Protein AF-U1MXM7-F1 (afdb_monomer_lite)

pLDDT: mean 88.14, std 10.83, range [47.62, 97.81]

Sequence (104 aa):
GDLRSENVLVYEGELYFIDATNVAVDAREDARAYDVASALASLSPLVGAGRSVETALTEYSASDLLEARRFLDFVAIRPDHDFAAATLKGEIEKRAADANLQAD

Secondary structure (DSSP, 8-state):
----GGGEEEETTEEEE-SPPPPPGGGHHHHHHHHHHHHHHHHHHHH-HHHHHHHHTTTS-HHHHHHHHTTHHHHHTSTT----HHHHHHHHHHHHHHHHHTT-

Structure (mmCIF, N/CA/C/O backbone):
data_AF-U1MXM7-F1
#
_entry.id   AF-U1MXM7-F1
#
loop_
_atom_site.group_PDB
_atom_site.id
_atom_site.type_symbol
_atom_site.label_atom_id
_atom_site.label_alt_id
_atom_site.label_comp_id
_atom_site.label_asym_id
_atom_site.label_entity_id
_atom_site.label_seq_id
_atom_site.pdbx_PDB_ins_code
_atom_site.Cartn_x
_atom_site.Cartn_y
_atom_site.Cartn_z
_atom_site.occupancy
_atom_site.B_iso_or_equiv
_atom_site.auth_seq_id
_atom_site.auth_comp_id
_atom_site.auth_asym_id
_atom_site.auth_atom_id
_atom_site.pdbx_PDB_model_num
ATOM 1 N N . GLY A 1 1 ? 11.587 -1.066 -2.433 1.00 66.88 1 GLY A N 1
ATOM 2 C CA . GLY A 1 1 ? 11.162 0.259 -2.926 1.00 66.88 1 GLY A CA 1
ATOM 3 C C . GLY A 1 1 ? 10.477 0.242 -4.287 1.00 66.88 1 GLY A C 1
ATOM 4 O O . GLY A 1 1 ? 10.344 1.300 -4.896 1.00 66.88 1 GLY A O 1
ATOM 5 N N . ASP A 1 2 ? 10.064 -0.916 -4.808 1.00 75.50 2 ASP A N 1
ATOM 6 C CA . ASP A 1 2 ? 9.477 -0.984 -6.151 1.00 75.50 2 ASP A CA 1
ATOM 7 C C . ASP A 1 2 ? 8.414 -2.075 -6.296 1.00 75.50 2 ASP A C 1
ATOM 9 O O . ASP A 1 2 ? 8.304 -2.738 -7.323 1.00 75.50 2 ASP A O 1
ATOM 13 N N . LEU A 1 3 ? 7.645 -2.310 -5.233 1.00 77.62 3 LEU A N 1
ATOM 14 C CA . LEU A 1 3 ? 6.706 -3.422 -5.208 1.00 77.62 3 LEU A CA 1
ATOM 15 C C . LEU A 1 3 ? 5.541 -3.187 -6.184 1.00 77.62 3 LEU A C 1
ATOM 17 O O . LEU A 1 3 ? 4.733 -2.286 -5.974 1.00 77.62 3 LEU A O 1
ATOM 21 N N . ARG A 1 4 ? 5.472 -4.029 -7.222 1.00 78.94 4 ARG A N 1
ATOM 22 C CA . ARG A 1 4 ? 4.422 -4.106 -8.252 1.00 78.94 4 ARG A CA 1
ATOM 23 C C . ARG A 1 4 ? 4.254 -5.550 -8.718 1.00 78.94 4 ARG A C 1
ATOM 25 O O . ARG A 1 4 ? 5.146 -6.367 -8.506 1.00 78.94 4 ARG A O 1
ATOM 32 N N . SER A 1 5 ? 3.147 -5.852 -9.397 1.00 81.12 5 SER A N 1
ATOM 33 C CA . SER A 1 5 ? 2.856 -7.196 -9.923 1.00 81.12 5 SER A CA 1
ATOM 34 C C . SER A 1 5 ? 3.956 -7.752 -10.835 1.00 81.12 5 SER A C 1
ATOM 36 O O . SER A 1 5 ? 4.249 -8.938 -10.771 1.00 81.12 5 SER A O 1
ATOM 38 N N . GLU A 1 6 ? 4.606 -6.908 -11.636 1.00 84.38 6 GLU A N 1
ATOM 39 C CA . GLU A 1 6 ? 5.721 -7.304 -12.510 1.00 84.38 6 GLU A CA 1
ATOM 40 C C . GLU A 1 6 ? 7.000 -7.694 -11.754 1.00 84.38 6 GLU A C 1
ATOM 42 O O . GLU A 1 6 ? 7.796 -8.480 -12.264 1.00 84.38 6 GLU A O 1
ATOM 47 N N . ASN A 1 7 ? 7.163 -7.202 -10.523 1.00 87.31 7 ASN A N 1
ATOM 48 C CA . ASN A 1 7 ? 8.318 -7.479 -9.669 1.00 87.31 7 ASN A CA 1
ATOM 49 C C . ASN A 1 7 ? 8.069 -8.623 -8.673 1.00 87.31 7 ASN A C 1
ATOM 51 O O . ASN A 1 7 ? 8.947 -8.940 -7.867 1.00 87.31 7 ASN A O 1
ATOM 55 N N . VAL A 1 8 ? 6.887 -9.250 -8.722 1.00 88.75 8 VAL A N 1
ATOM 56 C CA . VAL A 1 8 ? 6.498 -10.376 -7.866 1.00 88.75 8 VAL A CA 1
ATOM 57 C C . VAL A 1 8 ? 6.228 -11.597 -8.735 1.00 88.75 8 VAL A C 1
ATOM 59 O O . VAL A 1 8 ? 5.249 -11.663 -9.474 1.00 88.75 8 VAL A O 1
ATOM 62 N N . LEU A 1 9 ? 7.096 -12.594 -8.622 1.00 91.94 9 LEU A N 1
ATOM 63 C CA . LEU A 1 9 ? 6.962 -13.876 -9.298 1.00 91.94 9 LEU A CA 1
ATOM 64 C C . LEU A 1 9 ? 6.377 -14.906 -8.331 1.00 91.94 9 LEU A C 1
ATOM 66 O O . LEU A 1 9 ? 6.709 -14.917 -7.147 1.00 91.94 9 LEU A O 1
ATOM 70 N N . VAL A 1 10 ? 5.538 -15.800 -8.852 1.00 93.94 10 VAL A N 1
ATOM 71 C CA . VAL A 1 10 ? 4.984 -16.929 -8.097 1.00 93.94 10 VAL A CA 1
ATOM 72 C C . VAL A 1 10 ? 5.512 -18.221 -8.705 1.00 93.94 10 VAL A C 1
ATOM 74 O O . VAL A 1 10 ? 5.298 -18.475 -9.892 1.00 93.94 10 VAL A O 1
ATOM 77 N N . TYR A 1 11 ? 6.183 -19.047 -7.906 1.00 95.19 11 TYR A N 1
ATOM 78 C CA . TYR A 1 11 ? 6.656 -20.366 -8.324 1.00 95.19 11 TYR A CA 1
ATOM 79 C C . TYR A 1 11 ? 6.358 -21.384 -7.225 1.00 95.19 11 TYR A C 1
ATOM 81 O O . TYR A 1 11 ? 6.737 -21.186 -6.078 1.00 95.19 11 TYR A O 1
ATOM 89 N N . GLU A 1 12 ? 5.616 -22.440 -7.569 1.00 95.00 12 GLU A N 1
ATOM 90 C CA . GLU A 1 12 ? 5.192 -23.497 -6.630 1.00 95.00 12 GLU A CA 1
ATOM 91 C C . GLU A 1 12 ? 4.475 -22.987 -5.358 1.00 95.00 12 GLU A C 1
ATOM 93 O O . GLU A 1 12 ? 4.496 -23.633 -4.318 1.00 95.00 12 GLU A O 1
ATOM 98 N N . GLY A 1 13 ? 3.781 -21.846 -5.455 1.00 92.75 13 GLY A N 1
ATOM 99 C CA . GLY A 1 13 ? 3.062 -21.228 -4.332 1.00 92.75 13 GLY A CA 1
ATOM 100 C C . GLY A 1 13 ? 3.909 -20.272 -3.487 1.00 92.75 13 GLY A C 1
ATOM 101 O O . GLY A 1 13 ? 3.358 -19.590 -2.628 1.00 92.75 13 GLY A O 1
ATOM 102 N N . GLU A 1 14 ? 5.204 -20.164 -3.776 1.00 93.81 14 GLU A N 1
ATOM 103 C CA . GLU A 1 14 ? 6.135 -19.262 -3.101 1.00 93.81 14 GLU A CA 1
ATOM 104 C C . GLU A 1 14 ? 6.303 -17.947 -3.874 1.00 93.81 14 GLU A C 1
ATOM 106 O O . GLU A 1 14 ? 6.243 -17.915 -5.110 1.00 93.81 14 GLU A O 1
ATOM 111 N N . LEU A 1 15 ? 6.524 -16.856 -3.133 1.00 90.69 15 LEU A N 1
ATOM 112 C CA . LEU A 1 15 ? 6.754 -15.523 -3.691 1.00 90.69 15 LEU A CA 1
ATOM 113 C C . LEU A 1 15 ? 8.249 -15.249 -3.859 1.00 90.69 15 LEU A C 1
ATOM 115 O O . LEU A 1 15 ? 9.033 -15.384 -2.921 1.00 90.69 15 LEU A O 1
ATOM 119 N N . TYR A 1 16 ? 8.621 -14.773 -5.041 1.00 90.19 16 TYR A N 1
ATOM 120 C CA . TYR A 1 16 ? 9.969 -14.324 -5.363 1.00 90.19 16 TYR A CA 1
ATOM 121 C C . TYR A 1 16 ? 9.920 -12.871 -5.820 1.00 90.19 16 TYR A C 1
ATOM 123 O O . TYR A 1 16 ? 9.088 -12.498 -6.644 1.00 90.19 16 TYR A O 1
ATOM 131 N N . PHE A 1 17 ? 10.833 -12.055 -5.302 1.00 88.50 17 PHE A N 1
ATOM 132 C CA . PHE A 1 17 ? 10.916 -10.637 -5.635 1.00 88.50 17 PHE A CA 1
ATOM 133 C C . PHE A 1 17 ? 12.108 -10.386 -6.549 1.00 88.50 17 PHE A C 1
ATOM 135 O O . PHE A 1 17 ? 13.222 -10.835 -6.265 1.00 88.50 17 PHE A O 1
ATOM 142 N N . ILE A 1 18 ? 11.869 -9.659 -7.634 1.00 89.06 18 ILE A N 1
ATOM 143 C CA . ILE A 1 18 ? 12.911 -9.166 -8.539 1.00 89.06 18 ILE A CA 1
ATOM 144 C C . ILE A 1 18 ? 12.999 -7.639 -8.447 1.00 89.06 18 ILE A C 1
ATOM 146 O O . ILE A 1 18 ? 12.161 -7.005 -7.812 1.00 89.06 18 ILE A O 1
ATOM 150 N N . ASP A 1 19 ? 14.052 -7.065 -9.031 1.00 83.88 19 ASP A N 1
ATOM 151 C CA . ASP A 1 19 ? 14.321 -5.617 -8.994 1.00 83.88 19 ASP A CA 1
ATOM 152 C C . ASP A 1 19 ? 14.420 -5.036 -7.564 1.00 83.88 19 ASP A C 1
ATOM 154 O O . ASP A 1 19 ? 13.966 -3.938 -7.236 1.00 83.88 19 ASP A O 1
ATOM 158 N N . ALA A 1 20 ? 15.026 -5.816 -6.663 1.00 76.94 20 ALA A N 1
ATOM 159 C CA . ALA A 1 20 ? 15.258 -5.405 -5.286 1.00 76.94 20 ALA A CA 1
ATOM 160 C C . ALA A 1 20 ? 16.492 -4.494 -5.190 1.00 76.94 20 ALA A C 1
ATOM 162 O O . ALA A 1 20 ? 17.623 -4.911 -5.452 1.00 76.94 20 ALA A O 1
ATOM 163 N N . THR A 1 21 ? 16.288 -3.252 -4.755 1.00 71.31 21 TH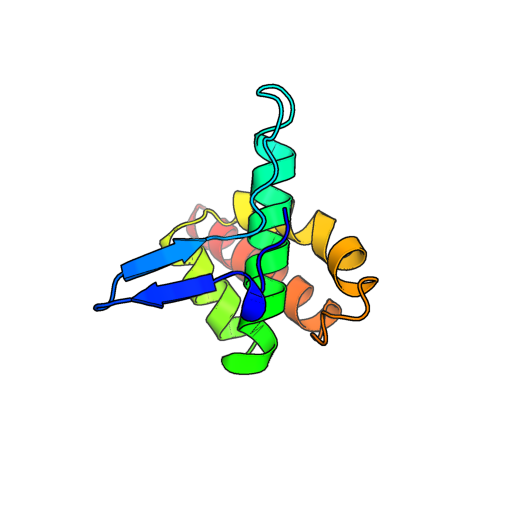R A N 1
ATOM 164 C CA . THR A 1 21 ? 17.372 -2.324 -4.418 1.00 71.31 21 THR A CA 1
ATOM 165 C C . THR A 1 21 ? 17.762 -2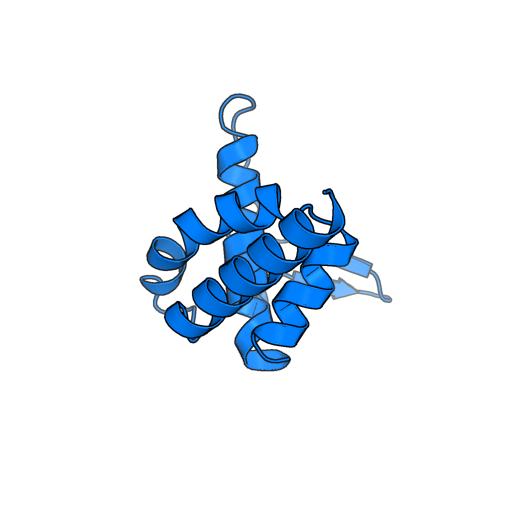.453 -2.944 1.00 71.31 21 THR A C 1
ATOM 167 O O . THR A 1 21 ? 16.911 -2.491 -2.056 1.00 71.31 21 THR A O 1
ATOM 170 N N . ASN A 1 22 ? 19.069 -2.526 -2.666 1.00 65.69 22 ASN A N 1
ATOM 171 C CA . ASN A 1 22 ? 19.578 -2.535 -1.294 1.00 65.69 22 ASN A CA 1
ATOM 172 C C . ASN A 1 22 ? 19.356 -1.169 -0.639 1.00 65.69 22 ASN A C 1
ATOM 174 O O . ASN A 1 22 ? 19.748 -0.139 -1.187 1.00 65.69 22 ASN A O 1
ATOM 178 N N . VAL A 1 23 ? 18.792 -1.177 0.565 1.00 65.62 23 VAL A N 1
ATOM 179 C CA . VAL A 1 23 ? 18.583 0.028 1.371 1.00 65.62 23 VAL A CA 1
ATOM 180 C C . VAL A 1 23 ? 19.652 0.094 2.463 1.00 65.62 23 VAL A C 1
ATOM 182 O O . VAL A 1 23 ? 19.927 -0.905 3.132 1.00 65.62 23 VAL A O 1
ATOM 185 N N . ALA A 1 24 ? 20.262 1.268 2.656 1.00 63.53 24 ALA A N 1
ATOM 186 C CA . ALA A 1 24 ? 21.170 1.514 3.776 1.00 63.53 24 ALA A CA 1
ATOM 187 C C . ALA A 1 24 ? 20.444 1.343 5.126 1.00 63.53 24 ALA A C 1
ATOM 189 O O . ALA A 1 24 ? 19.262 1.663 5.249 1.00 63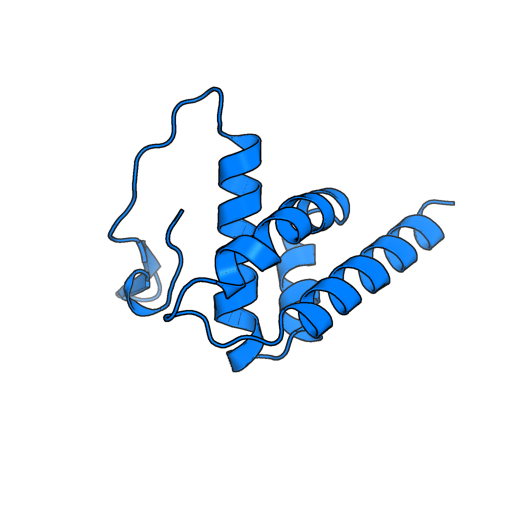.53 24 ALA A O 1
ATOM 190 N N . VAL A 1 25 ? 21.153 0.848 6.147 1.00 60.78 25 VAL A N 1
ATOM 191 C CA . VAL A 1 25 ? 20.566 0.491 7.456 1.00 60.78 25 VAL A CA 1
ATOM 192 C C . VAL A 1 25 ? 19.865 1.681 8.125 1.00 60.78 25 VAL A C 1
ATOM 194 O O . VAL A 1 25 ? 18.799 1.498 8.708 1.00 60.78 25 VAL A O 1
ATOM 197 N N . ASP A 1 26 ? 20.402 2.889 7.958 1.00 64.12 26 ASP A N 1
ATOM 198 C CA . ASP A 1 26 ? 19.882 4.118 8.575 1.00 64.12 26 ASP A CA 1
ATOM 199 C C . ASP A 1 26 ? 18.612 4.666 7.892 1.00 64.12 26 ASP A C 1
ATOM 201 O O . ASP A 1 26 ? 17.992 5.591 8.403 1.00 64.12 26 ASP A O 1
ATOM 205 N N . ALA A 1 27 ? 18.192 4.089 6.758 1.00 67.69 27 ALA A N 1
ATOM 206 C CA . ALA A 1 27 ? 16.981 4.469 6.017 1.00 67.69 27 ALA A CA 1
ATOM 207 C C . ALA A 1 27 ? 15.868 3.402 6.094 1.00 67.69 27 ALA A C 1
ATOM 209 O O . ALA A 1 27 ? 14.934 3.406 5.292 1.00 67.69 27 ALA A O 1
ATOM 210 N N . ARG A 1 28 ? 15.973 2.448 7.032 1.00 74.25 28 ARG A N 1
ATOM 211 C CA . ARG A 1 28 ? 15.091 1.269 7.103 1.00 74.25 28 ARG A CA 1
ATOM 212 C C . ARG A 1 28 ? 13.624 1.587 7.383 1.00 74.25 28 ARG A C 1
ATOM 214 O O . ARG A 1 28 ? 12.766 0.937 6.792 1.00 74.25 28 ARG A O 1
ATOM 221 N N . GLU A 1 29 ? 13.332 2.538 8.268 1.00 77.88 29 GLU A N 1
ATOM 222 C CA . GLU A 1 29 ? 11.945 2.861 8.639 1.00 77.88 29 GLU A CA 1
ATOM 223 C C . GLU A 1 29 ? 11.197 3.536 7.485 1.00 77.88 29 GLU A C 1
ATOM 225 O O . GLU A 1 29 ? 10.142 3.047 7.078 1.00 77.88 29 GLU A O 1
ATOM 230 N N . ASP A 1 30 ? 11.792 4.566 6.877 1.00 84.69 30 ASP A N 1
ATOM 231 C CA . ASP A 1 30 ? 11.236 5.236 5.695 1.00 84.69 30 ASP A CA 1
ATOM 232 C C . ASP A 1 30 ? 11.107 4.278 4.506 1.00 84.69 30 ASP A C 1
ATOM 234 O O . ASP A 1 30 ? 10.093 4.280 3.807 1.00 84.69 30 ASP A O 1
ATOM 238 N N . ALA A 1 31 ? 12.097 3.406 4.290 1.00 85.44 31 ALA A N 1
ATOM 239 C CA . ALA A 1 31 ? 12.022 2.410 3.227 1.00 85.44 31 ALA A CA 1
ATOM 240 C C . ALA A 1 31 ? 10.897 1.395 3.454 1.00 85.44 31 ALA A C 1
ATOM 242 O O . ALA A 1 31 ? 10.184 1.061 2.509 1.00 85.44 31 ALA A O 1
ATOM 243 N N . ARG A 1 32 ? 10.686 0.948 4.700 1.00 88.44 32 ARG A N 1
ATOM 244 C CA . ARG A 1 32 ? 9.558 0.075 5.046 1.00 88.44 32 ARG A CA 1
ATOM 245 C C . ARG A 1 32 ? 8.226 0.781 4.813 1.00 88.44 32 ARG A C 1
ATOM 247 O O . ARG A 1 32 ? 7.342 0.195 4.196 1.00 88.44 32 ARG A O 1
ATOM 254 N N . ALA A 1 33 ? 8.074 2.017 5.284 1.00 93.31 33 ALA A N 1
ATOM 255 C CA . ALA A 1 33 ? 6.852 2.796 5.086 1.00 93.31 33 ALA A CA 1
ATOM 256 C C . ALA A 1 33 ? 6.547 2.990 3.590 1.00 93.31 33 ALA A C 1
ATOM 258 O O . ALA A 1 33 ? 5.411 2.807 3.150 1.00 93.31 33 ALA A O 1
ATOM 259 N N . TYR A 1 34 ? 7.572 3.277 2.790 1.00 91.00 34 TYR A N 1
ATOM 260 C CA . TYR A 1 34 ? 7.455 3.391 1.341 1.00 91.00 34 TYR A CA 1
ATOM 261 C C . TYR A 1 34 ? 7.089 2.063 0.649 1.00 91.00 34 TYR A C 1
ATOM 263 O O . TYR A 1 34 ? 6.265 2.051 -0.271 1.00 91.00 34 TYR A O 1
ATOM 271 N N . ASP A 1 35 ? 7.638 0.934 1.103 1.00 90.38 35 ASP A N 1
ATOM 272 C CA . ASP A 1 35 ? 7.277 -0.391 0.585 1.00 90.38 35 ASP A CA 1
ATOM 273 C C . ASP A 1 35 ? 5.826 -0.759 0.905 1.00 90.38 35 ASP A C 1
ATOM 275 O O . ASP A 1 35 ? 5.102 -1.220 0.021 1.00 90.38 35 ASP A O 1
ATOM 279 N N . VAL A 1 36 ? 5.359 -0.474 2.123 1.00 94.38 36 VAL A N 1
ATOM 280 C CA . VAL A 1 36 ? 3.949 -0.658 2.503 1.00 94.38 36 VAL A CA 1
ATOM 281 C C . VAL A 1 36 ? 3.036 0.233 1.657 1.00 94.38 36 VAL A C 1
ATOM 283 O O . VAL A 1 36 ? 2.000 -0.226 1.178 1.00 94.38 36 VAL A O 1
ATOM 286 N N . ALA A 1 37 ? 3.426 1.487 1.408 1.00 94.94 37 ALA A N 1
ATOM 287 C CA . ALA A 1 37 ? 2.675 2.392 0.540 1.00 94.94 37 ALA A CA 1
ATOM 288 C C . ALA A 1 37 ? 2.553 1.842 -0.891 1.00 94.94 37 ALA A C 1
ATOM 290 O O . ALA A 1 37 ? 1.462 1.844 -1.460 1.00 94.94 37 ALA A O 1
ATOM 291 N N . SER A 1 38 ? 3.651 1.317 -1.442 1.00 91.88 38 SER A N 1
ATOM 292 C CA . SER A 1 38 ? 3.682 0.692 -2.772 1.00 91.88 38 SER A CA 1
ATOM 293 C C . SER A 1 38 ? 2.824 -0.581 -2.824 1.00 91.88 38 SER A C 1
ATOM 295 O O . SER A 1 38 ? 2.078 -0.792 -3.781 1.00 91.88 38 SER A O 1
ATOM 297 N N . ALA A 1 39 ? 2.848 -1.396 -1.762 1.00 92.56 39 ALA A N 1
ATOM 298 C CA . ALA A 1 39 ? 2.006 -2.585 -1.627 1.00 92.56 39 ALA A CA 1
ATOM 299 C C . ALA A 1 39 ? 0.513 -2.234 -1.638 1.00 92.56 39 ALA A C 1
ATOM 301 O O . ALA A 1 39 ? -0.265 -2.808 -2.400 1.00 92.56 39 ALA A O 1
ATOM 302 N N . LEU A 1 40 ? 0.105 -1.265 -0.813 1.00 95.19 40 LEU A N 1
ATOM 303 C CA . LEU A 1 40 ? -1.283 -0.812 -0.731 1.00 95.19 40 LEU A CA 1
ATOM 304 C C . LEU A 1 40 ? -1.754 -0.195 -2.054 1.00 95.19 40 LEU A C 1
ATOM 306 O O . LEU A 1 40 ? -2.873 -0.465 -2.496 1.00 95.19 40 LEU A O 1
ATOM 310 N N . ALA A 1 41 ? -0.898 0.595 -2.705 1.00 93.81 41 ALA A N 1
ATOM 311 C CA . ALA A 1 41 ? -1.169 1.167 -4.019 1.00 93.81 41 ALA A CA 1
ATOM 312 C C . ALA A 1 41 ? -1.355 0.083 -5.092 1.00 93.81 41 ALA A C 1
ATOM 314 O O . ALA A 1 41 ? -2.268 0.191 -5.902 1.00 93.81 41 ALA A O 1
ATOM 315 N N . SER A 1 42 ? -0.562 -0.992 -5.053 1.00 91.75 42 SER A N 1
ATOM 316 C CA . SER A 1 42 ? -0.695 -2.130 -5.974 1.00 91.75 42 SER A CA 1
ATOM 317 C C . SER A 1 42 ? -1.921 -3.008 -5.688 1.00 91.75 42 SER A C 1
ATOM 319 O O . SER A 1 42 ? -2.543 -3.530 -6.612 1.00 91.75 42 SER A O 1
ATOM 321 N N . LEU A 1 43 ? -2.290 -3.191 -4.416 1.00 92.44 43 LEU A N 1
ATOM 322 C CA . LEU A 1 43 ? -3.398 -4.069 -4.016 1.00 92.44 43 LEU A CA 1
ATOM 323 C C . LEU A 1 43 ? -4.769 -3.396 -4.127 1.00 92.44 43 LEU A C 1
ATOM 325 O O . LEU A 1 43 ? -5.752 -4.055 -4.471 1.00 92.44 43 LEU A O 1
ATOM 329 N N . SER A 1 44 ? -4.860 -2.100 -3.826 1.00 95.50 44 SER A N 1
ATOM 330 C CA . SER A 1 44 ? -6.148 -1.402 -3.731 1.00 95.50 44 SER A CA 1
ATOM 331 C C . SER A 1 44 ? -6.984 -1.381 -5.018 1.00 95.50 44 SER A C 1
ATOM 333 O O . SER A 1 44 ? -8.204 -1.504 -4.889 1.00 95.50 44 SER A O 1
ATOM 335 N N . PRO A 1 45 ? -6.415 -1.339 -6.239 1.00 93.94 45 PRO A N 1
ATOM 336 C CA . PRO A 1 45 ? -7.194 -1.484 -7.470 1.00 93.94 45 PRO A CA 1
ATOM 337 C C . PRO A 1 45 ? -7.777 -2.892 -7.655 1.00 93.94 45 PRO A C 1
ATOM 339 O O . PRO A 1 45 ? -8.796 -3.054 -8.320 1.00 93.94 45 PRO A O 1
ATOM 342 N N . LEU A 1 46 ? -7.151 -3.914 -7.060 1.00 93.38 46 LEU A N 1
ATOM 343 C CA . LEU A 1 46 ? -7.533 -5.319 -7.230 1.00 93.38 46 LEU A CA 1
ATOM 344 C C . LEU A 1 46 ? -8.610 -5.758 -6.235 1.00 93.38 46 LEU A C 1
ATOM 346 O O . LEU A 1 46 ? -9.515 -6.509 -6.591 1.00 93.38 46 LEU A O 1
ATOM 350 N N . VAL A 1 47 ? -8.501 -5.317 -4.979 1.00 95.38 47 VAL A N 1
ATOM 351 C CA . VAL A 1 47 ? -9.373 -5.786 -3.884 1.00 95.38 47 VAL A CA 1
ATOM 352 C C . VAL A 1 47 ? -10.173 -4.673 -3.205 1.00 95.38 47 VAL A C 1
ATOM 354 O O . VAL A 1 47 ? -11.001 -4.956 -2.339 1.00 95.38 47 VAL A O 1
ATOM 357 N N . GLY A 1 48 ? -9.953 -3.419 -3.602 1.00 96.81 48 GLY A N 1
ATOM 358 C CA . GLY A 1 48 ? -10.548 -2.231 -2.995 1.00 96.81 48 GLY A CA 1
ATOM 359 C C . GLY A 1 48 ? -9.754 -1.707 -1.794 1.00 96.81 48 GLY A C 1
ATOM 360 O O . GLY A 1 48 ? -9.227 -2.473 -0.988 1.00 96.81 48 GLY A O 1
ATOM 361 N N . ALA A 1 49 ? -9.725 -0.379 -1.636 1.00 96.81 49 ALA A N 1
ATOM 362 C CA . ALA A 1 49 ? -8.938 0.313 -0.610 1.00 96.81 49 ALA A CA 1
ATOM 363 C C . ALA A 1 49 ? -9.204 -0.187 0.822 1.00 96.81 49 ALA A C 1
ATOM 365 O O . ALA A 1 49 ? -8.261 -0.502 1.543 1.00 96.81 49 ALA A O 1
ATOM 366 N N . GLY A 1 50 ? -10.473 -0.324 1.221 1.00 96.62 50 GLY A N 1
ATOM 367 C CA . GLY A 1 50 ? -10.822 -0.763 2.577 1.00 96.62 50 GLY A CA 1
ATOM 368 C C . GLY A 1 50 ? -10.321 -2.174 2.898 1.00 96.62 50 GLY A C 1
ATOM 369 O O . GLY A 1 50 ? -9.791 -2.403 3.984 1.00 96.62 50 GLY A O 1
ATOM 370 N N . ARG A 1 51 ? -10.420 -3.106 1.939 1.00 97.00 51 ARG A N 1
ATOM 371 C CA . ARG A 1 51 ? -9.930 -4.483 2.103 1.00 97.00 51 ARG A CA 1
ATOM 372 C C . ARG A 1 51 ? -8.405 -4.547 2.096 1.00 97.00 51 ARG A C 1
ATOM 374 O O . ARG A 1 51 ? -7.837 -5.342 2.841 1.00 97.00 51 ARG A O 1
ATOM 381 N N . SER A 1 52 ? -7.739 -3.711 1.299 1.00 96.75 52 SER A N 1
ATOM 382 C CA . SER A 1 52 ? -6.278 -3.584 1.331 1.00 96.75 52 SER A CA 1
ATOM 383 C C . SER A 1 52 ? -5.780 -3.101 2.690 1.00 96.75 52 SER A C 1
ATOM 385 O O . SER A 1 52 ? -4.871 -3.711 3.241 1.00 96.75 52 SER A O 1
ATOM 387 N N . VAL A 1 53 ? -6.399 -2.059 3.256 1.00 97.62 53 VAL A N 1
ATOM 388 C CA . VAL A 1 53 ? -6.036 -1.540 4.585 1.00 97.62 53 VAL A CA 1
ATOM 389 C C . VAL A 1 53 ? -6.323 -2.573 5.674 1.00 97.62 53 VAL A C 1
ATOM 391 O O . VAL A 1 53 ? -5.468 -2.815 6.516 1.00 97.62 53 VAL A O 1
ATOM 394 N N . GLU A 1 54 ? -7.483 -3.232 5.640 1.00 96.25 54 GLU A N 1
ATOM 395 C CA . GLU A 1 54 ? -7.827 -4.293 6.596 1.00 96.25 54 GLU A CA 1
ATOM 396 C C . GLU A 1 54 ? -6.834 -5.457 6.564 1.00 96.25 54 GLU A C 1
ATOM 398 O O . GLU A 1 54 ? -6.423 -5.941 7.612 1.00 96.25 54 GLU A O 1
ATOM 403 N N . THR A 1 55 ? -6.412 -5.865 5.367 1.00 95.88 55 THR A N 1
ATOM 404 C CA . THR A 1 55 ? -5.407 -6.921 5.200 1.00 95.88 55 THR A CA 1
ATOM 405 C C . THR A 1 55 ? -4.044 -6.456 5.707 1.00 95.88 55 THR A C 1
ATOM 407 O O . THR A 1 55 ? -3.357 -7.200 6.388 1.00 95.88 55 THR A O 1
ATOM 410 N N . ALA A 1 56 ? -3.646 -5.213 5.430 1.00 96.00 56 ALA A N 1
ATOM 411 C CA . ALA A 1 56 ? -2.384 -4.687 5.939 1.00 96.00 56 ALA A CA 1
ATOM 412 C C . ALA A 1 56 ? -2.367 -4.611 7.475 1.00 96.00 56 ALA A C 1
ATOM 414 O O . ALA A 1 56 ? -1.337 -4.882 8.081 1.00 96.00 56 ALA A O 1
ATOM 415 N N . LEU A 1 57 ? -3.506 -4.325 8.115 1.00 96.00 57 LEU A N 1
ATOM 416 C CA . LEU A 1 57 ? -3.629 -4.294 9.576 1.00 96.00 57 LEU A CA 1
ATOM 417 C C . LEU A 1 57 ? -3.451 -5.662 10.259 1.00 96.00 57 LEU A C 1
ATOM 419 O O . LEU A 1 57 ? -3.318 -5.699 11.480 1.00 96.00 57 LEU A O 1
ATOM 423 N N . THR A 1 58 ? -3.433 -6.779 9.520 1.00 95.44 58 THR A N 1
ATOM 424 C CA . THR A 1 58 ? -3.108 -8.088 10.115 1.00 95.44 58 THR A CA 1
ATOM 425 C C . THR A 1 58 ? -1.612 -8.252 10.380 1.00 95.44 58 THR A C 1
ATOM 427 O O . THR A 1 58 ? -1.244 -9.031 11.252 1.00 95.44 58 THR A O 1
ATOM 430 N N . GLU A 1 59 ? -0.764 -7.506 9.664 1.00 94.88 59 GLU A N 1
ATOM 431 C CA . GLU A 1 59 ? 0.705 -7.591 9.737 1.00 94.88 59 GLU A CA 1
ATOM 432 C C . GLU A 1 59 ? 1.364 -6.288 10.230 1.00 94.88 59 GLU A C 1
ATOM 434 O O . GLU A 1 59 ? 2.484 -6.299 10.744 1.00 94.88 59 GLU A O 1
ATOM 439 N N . TYR A 1 60 ? 0.685 -5.149 10.071 1.00 95.06 60 TYR A N 1
ATOM 440 C CA . TYR A 1 60 ? 1.192 -3.809 10.362 1.00 95.06 60 TYR A CA 1
ATOM 441 C C . TYR A 1 60 ? 0.292 -3.086 11.364 1.00 95.06 60 TYR A C 1
ATOM 443 O O . TYR A 1 60 ? -0.931 -3.201 11.331 1.00 95.06 60 TYR A O 1
ATOM 451 N N . SER A 1 61 ? 0.892 -2.285 12.243 1.00 95.06 61 SER A N 1
ATOM 452 C CA . SER A 1 61 ? 0.132 -1.461 13.186 1.00 95.06 61 SER A CA 1
ATOM 453 C C . SER A 1 61 ? -0.563 -0.283 12.491 1.00 95.06 61 SER A C 1
ATOM 455 O O . SER A 1 61 ? -0.163 0.155 11.411 1.00 95.06 61 SER A O 1
ATOM 457 N N . ALA A 1 62 ? -1.568 0.310 13.143 1.00 95.56 62 ALA A N 1
ATOM 458 C CA . ALA A 1 62 ? -2.190 1.540 12.648 1.00 95.56 62 ALA A CA 1
ATOM 459 C C . ALA A 1 62 ? -1.170 2.685 12.481 1.00 95.56 62 ALA A C 1
ATOM 461 O O . ALA A 1 62 ? -1.237 3.428 11.502 1.00 95.56 62 ALA A O 1
ATOM 462 N N . SER A 1 63 ? -0.188 2.795 13.386 1.00 95.00 63 SER A N 1
ATOM 463 C CA . SER A 1 63 ? 0.917 3.753 13.258 1.00 95.00 63 SER A CA 1
ATOM 464 C C . SER A 1 63 ? 1.799 3.475 12.042 1.00 95.00 63 SER A C 1
ATOM 466 O O . SER A 1 63 ? 2.150 4.410 11.331 1.00 95.00 63 SER A O 1
ATOM 468 N N . ASP A 1 64 ? 2.092 2.207 11.739 1.00 95.56 64 ASP A N 1
ATOM 469 C CA . ASP A 1 64 ? 2.858 1.851 10.538 1.00 95.56 64 ASP A CA 1
ATOM 470 C C . ASP A 1 64 ? 2.135 2.285 9.260 1.00 95.56 64 ASP A C 1
ATOM 472 O O . ASP A 1 64 ? 2.752 2.814 8.334 1.00 95.56 64 ASP A O 1
ATOM 476 N N . LEU A 1 65 ? 0.813 2.089 9.208 1.00 96.94 65 LEU A N 1
ATOM 477 C CA . LEU A 1 65 ? 0.017 2.502 8.054 1.00 96.94 65 LEU A CA 1
ATOM 478 C C . LEU A 1 65 ? -0.080 4.025 7.939 1.00 96.94 65 LEU A C 1
ATOM 480 O O . LEU A 1 65 ? -0.084 4.551 6.825 1.00 96.94 65 LEU A O 1
ATOM 484 N N . LEU A 1 66 ? -0.115 4.745 9.063 1.00 97.12 66 LEU A N 1
ATOM 485 C CA . LEU A 1 66 ? -0.054 6.207 9.073 1.00 97.12 66 LEU A CA 1
ATOM 486 C C . LEU A 1 66 ? 1.284 6.738 8.545 1.00 97.12 66 LEU A C 1
ATOM 488 O O . LEU A 1 66 ? 1.278 7.739 7.825 1.00 97.12 66 LEU A O 1
ATOM 492 N N . GLU A 1 67 ? 2.400 6.068 8.834 1.00 96.06 67 GLU A N 1
ATOM 493 C CA . GLU A 1 67 ? 3.696 6.414 8.245 1.00 96.06 67 GLU A CA 1
ATOM 494 C C . GLU A 1 67 ? 3.729 6.102 6.744 1.00 96.06 67 GLU A C 1
ATOM 496 O O . GLU A 1 67 ? 4.089 6.964 5.939 1.00 96.06 67 GLU A O 1
ATOM 501 N N . ALA A 1 68 ? 3.244 4.928 6.328 1.00 96.38 68 ALA A N 1
ATOM 502 C CA . ALA A 1 68 ? 3.135 4.567 4.912 1.00 96.38 68 ALA A CA 1
ATOM 503 C C . ALA A 1 68 ? 2.270 5.562 4.116 1.00 96.38 68 ALA A C 1
ATOM 505 O O . ALA A 1 68 ? 2.600 5.938 2.989 1.00 96.38 68 ALA A O 1
ATOM 506 N N . ARG A 1 69 ? 1.190 6.071 4.721 1.00 97.06 69 ARG A N 1
ATOM 507 C CA . ARG A 1 69 ? 0.288 7.072 4.127 1.00 97.06 69 ARG A CA 1
ATOM 508 C C . ARG A 1 69 ? 1.029 8.304 3.597 1.00 97.06 69 ARG A C 1
ATOM 510 O O . ARG A 1 69 ? 0.608 8.877 2.590 1.00 97.06 69 ARG A O 1
ATOM 517 N N . ARG A 1 70 ? 2.128 8.706 4.249 1.00 95.50 70 ARG A N 1
ATOM 518 C CA . ARG A 1 70 ? 2.954 9.871 3.878 1.00 95.50 70 ARG A CA 1
ATOM 519 C C . ARG A 1 70 ? 3.597 9.710 2.500 1.00 95.50 70 ARG A C 1
ATOM 521 O O . ARG A 1 70 ? 3.845 10.705 1.827 1.00 95.50 70 ARG A O 1
ATOM 528 N N . PHE A 1 71 ? 3.814 8.471 2.066 1.00 94.94 71 PHE A N 1
ATOM 529 C CA . PHE A 1 71 ? 4.427 8.143 0.783 1.00 94.94 71 PHE A CA 1
ATOM 530 C C . PHE A 1 71 ? 3.419 7.951 -0.356 1.00 94.94 71 PHE A C 1
ATOM 532 O O . PHE A 1 71 ? 3.825 7.915 -1.515 1.00 94.94 71 PHE A O 1
ATOM 539 N N . LEU A 1 72 ? 2.112 7.869 -0.075 1.00 95.06 72 LEU A N 1
ATOM 540 C CA . LEU A 1 72 ? 1.105 7.592 -1.108 1.00 95.06 72 LEU A CA 1
ATOM 541 C C . LEU A 1 72 ? 1.046 8.665 -2.204 1.00 95.06 72 LEU A C 1
ATOM 543 O O . LEU A 1 72 ? 0.796 8.321 -3.352 1.00 95.06 72 LEU A O 1
ATOM 547 N N . ASP A 1 73 ? 1.325 9.937 -1.893 1.00 94.12 73 ASP A N 1
ATOM 548 C CA . ASP A 1 73 ? 1.410 10.979 -2.934 1.00 94.12 73 ASP A CA 1
ATOM 549 C C . ASP A 1 73 ? 2.595 10.752 -3.870 1.00 94.12 73 ASP A C 1
ATOM 551 O O . ASP A 1 73 ? 2.482 10.946 -5.076 1.00 94.12 73 ASP A O 1
ATOM 555 N N . PHE A 1 74 ? 3.729 10.312 -3.325 1.00 91.00 74 PHE A N 1
ATOM 556 C CA . PHE A 1 74 ? 4.913 10.019 -4.121 1.00 91.00 74 PHE A CA 1
ATOM 557 C C . PHE A 1 74 ? 4.692 8.792 -5.013 1.00 91.00 74 PHE A C 1
ATOM 559 O O . PHE A 1 74 ? 5.041 8.814 -6.191 1.00 91.00 74 PHE A O 1
ATOM 566 N N . VAL A 1 75 ? 4.046 7.748 -4.481 1.00 91.38 75 VAL A N 1
ATOM 567 C CA . VAL A 1 75 ? 3.668 6.560 -5.261 1.00 91.38 75 VAL A CA 1
ATOM 568 C C . VAL A 1 75 ? 2.664 6.920 -6.362 1.00 91.38 75 VAL A C 1
ATOM 570 O O . VAL A 1 75 ? 2.809 6.443 -7.481 1.00 91.38 75 VAL A O 1
ATOM 573 N N . ALA A 1 76 ? 1.702 7.809 -6.092 1.00 91.56 76 ALA A N 1
ATOM 574 C CA . ALA A 1 76 ? 0.680 8.231 -7.057 1.00 91.56 76 ALA A CA 1
ATOM 575 C C . ALA A 1 76 ? 1.214 9.067 -8.234 1.00 91.56 76 ALA A C 1
ATOM 577 O O . ALA A 1 76 ? 0.559 9.146 -9.268 1.00 91.56 76 ALA A O 1
ATOM 578 N N . ILE A 1 77 ? 2.390 9.693 -8.107 1.00 89.62 77 ILE A N 1
ATOM 579 C CA . ILE A 1 77 ? 3.037 10.402 -9.229 1.00 89.62 77 ILE A CA 1
ATOM 580 C C . ILE A 1 77 ? 3.610 9.409 -10.251 1.00 89.62 77 ILE A C 1
ATOM 582 O O . ILE A 1 77 ? 3.868 9.772 -11.401 1.00 89.62 77 ILE A O 1
ATOM 586 N N . ARG A 1 78 ? 3.828 8.153 -9.851 1.00 83.69 78 ARG A N 1
ATOM 587 C CA . ARG A 1 78 ? 4.411 7.152 -10.735 1.00 83.69 78 ARG A CA 1
ATOM 588 C C . ARG A 1 78 ? 3.389 6.743 -11.797 1.00 83.69 78 ARG A C 1
ATOM 590 O O . ARG A 1 78 ? 2.291 6.331 -11.433 1.00 83.69 78 ARG A O 1
ATOM 597 N N . PRO A 1 79 ? 3.756 6.778 -13.088 1.00 78.06 79 PRO A N 1
ATOM 598 C CA . PRO A 1 79 ? 2.830 6.468 -14.178 1.00 78.06 79 PRO A CA 1
ATOM 599 C C . PRO A 1 79 ? 2.285 5.034 -14.115 1.00 78.06 79 PRO A C 1
ATOM 601 O O . PRO A 1 79 ? 1.216 4.760 -14.648 1.00 78.06 79 PRO A O 1
ATOM 604 N N . ASP A 1 80 ? 3.001 4.139 -13.436 1.00 75.19 80 ASP A N 1
ATOM 605 C CA . ASP A 1 80 ? 2.703 2.707 -13.378 1.00 75.19 80 ASP A CA 1
ATOM 606 C C . ASP A 1 80 ? 1.796 2.325 -12.191 1.00 75.19 80 ASP A C 1
ATOM 608 O O . ASP A 1 80 ? 1.526 1.146 -11.970 1.00 75.19 80 ASP A O 1
ATOM 612 N N . HIS A 1 81 ? 1.342 3.306 -11.402 1.00 78.06 81 HIS A N 1
ATOM 613 C CA . HIS A 1 81 ? 0.403 3.111 -10.298 1.00 78.06 81 HIS A CA 1
ATOM 614 C C . HIS A 1 81 ? -0.906 3.861 -10.574 1.00 78.06 81 HIS A C 1
ATOM 616 O O . HIS A 1 81 ? -0.985 5.073 -10.398 1.00 78.06 81 HIS A O 1
ATOM 622 N N . ASP A 1 82 ? -1.955 3.125 -10.942 1.00 86.44 82 ASP A N 1
ATOM 623 C CA . ASP A 1 82 ? -3.312 3.661 -11.107 1.00 86.44 82 ASP A CA 1
ATOM 624 C C . ASP A 1 82 ? -4.182 3.269 -9.904 1.00 86.44 82 ASP A C 1
ATOM 626 O O . ASP A 1 82 ? -4.809 2.209 -9.875 1.00 86.44 82 ASP A O 1
ATOM 630 N N . PHE A 1 83 ? -4.158 4.095 -8.854 1.00 93.62 83 PHE A N 1
ATOM 631 C CA . PHE A 1 83 ? -4.944 3.877 -7.638 1.00 93.62 83 PHE A CA 1
ATOM 632 C C . PHE A 1 83 ? -5.539 5.180 -7.097 1.00 93.62 83 PHE A C 1
ATOM 634 O O . PHE A 1 83 ? -4.989 6.272 -7.245 1.00 93.62 83 PHE A O 1
ATOM 641 N N . ALA A 1 84 ? -6.667 5.064 -6.392 1.00 94.69 84 ALA A N 1
ATOM 642 C CA . ALA A 1 84 ? -7.340 6.200 -5.772 1.00 94.69 84 ALA A CA 1
ATOM 643 C C . ALA A 1 84 ? -6.648 6.610 -4.457 1.00 94.69 84 ALA A C 1
ATOM 645 O O . ALA A 1 84 ? -7.101 6.263 -3.363 1.00 94.69 84 ALA A O 1
ATOM 646 N N . ALA A 1 85 ? -5.551 7.369 -4.555 1.00 95.06 85 ALA A N 1
ATOM 647 C CA . ALA A 1 85 ? -4.729 7.760 -3.405 1.00 95.06 85 ALA A CA 1
ATOM 648 C C . ALA A 1 85 ? -5.526 8.446 -2.282 1.00 95.06 85 ALA A C 1
ATOM 650 O O . ALA A 1 85 ? -5.349 8.115 -1.111 1.00 95.06 85 ALA A O 1
ATOM 651 N N . ALA A 1 86 ? -6.449 9.352 -2.622 1.00 96.00 86 ALA A N 1
ATOM 652 C CA . ALA A 1 86 ? -7.302 10.025 -1.638 1.00 96.00 86 ALA A CA 1
ATOM 653 C C . ALA A 1 86 ? -8.209 9.041 -0.876 1.00 96.00 86 ALA A C 1
ATOM 655 O O . ALA A 1 86 ? -8.335 9.133 0.344 1.00 96.00 86 ALA A O 1
ATOM 656 N N . THR A 1 87 ? -8.797 8.067 -1.577 1.00 97.25 87 THR A N 1
ATOM 657 C CA . THR A 1 87 ? -9.633 7.023 -0.966 1.00 97.25 87 THR A CA 1
ATOM 658 C C . THR A 1 87 ? -8.815 6.141 -0.031 1.00 97.25 87 THR A C 1
ATOM 660 O O . THR A 1 87 ? -9.236 5.877 1.091 1.00 97.25 87 THR A O 1
ATOM 663 N N . LEU A 1 88 ? -7.625 5.722 -0.464 1.00 97.12 88 LEU A N 1
ATOM 664 C CA . LEU A 1 88 ? -6.746 4.873 0.335 1.00 97.12 88 LEU A CA 1
ATOM 665 C C . LEU A 1 88 ? -6.260 5.585 1.607 1.00 97.12 88 LEU A C 1
ATO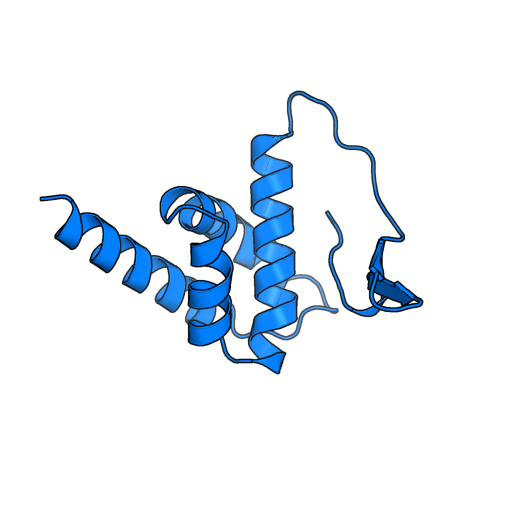M 667 O O . LEU A 1 88 ? -6.284 4.999 2.686 1.00 97.12 88 LEU A O 1
ATOM 671 N N . LYS A 1 89 ? -5.900 6.869 1.503 1.00 97.69 89 LYS A N 1
ATOM 672 C CA . LYS A 1 89 ? -5.557 7.710 2.659 1.00 97.69 89 LYS A CA 1
ATOM 673 C C . LYS A 1 89 ? -6.708 7.820 3.658 1.00 97.69 89 LYS A C 1
ATOM 675 O O . LYS A 1 89 ? -6.477 7.656 4.852 1.00 97.69 89 LYS A O 1
ATOM 680 N N . GLY A 1 90 ? -7.927 8.051 3.168 1.00 97.44 90 GLY A N 1
ATOM 681 C CA . GLY A 1 90 ? -9.117 8.142 4.014 1.00 97.44 90 GLY A CA 1
ATOM 682 C C . GLY A 1 90 ? -9.420 6.841 4.761 1.00 97.44 90 GLY A C 1
ATOM 683 O O . GLY A 1 90 ? -9.738 6.878 5.947 1.00 97.44 90 GLY A O 1
ATOM 684 N N . GLU A 1 91 ? -9.265 5.685 4.109 1.00 97.81 91 GLU A N 1
ATOM 685 C CA . GLU A 1 91 ? -9.427 4.383 4.773 1.00 97.81 91 GLU A CA 1
ATOM 686 C C . GLU A 1 91 ? -8.362 4.148 5.855 1.00 97.81 91 GLU A C 1
ATOM 688 O O . GLU A 1 91 ? -8.699 3.672 6.938 1.00 97.81 91 GLU A O 1
ATOM 693 N N . ILE A 1 92 ? -7.101 4.530 5.616 1.00 97.62 92 ILE A N 1
ATOM 694 C CA . ILE A 1 92 ? -6.041 4.448 6.637 1.00 97.62 92 ILE A CA 1
ATOM 695 C C . ILE A 1 92 ? -6.391 5.315 7.853 1.00 97.62 92 ILE A C 1
ATOM 697 O O . ILE A 1 92 ? -6.344 4.839 8.985 1.00 97.62 92 ILE A O 1
ATOM 701 N N . GLU A 1 93 ? -6.763 6.576 7.630 1.00 96.69 93 GLU A N 1
ATOM 702 C CA . GLU A 1 93 ? -7.093 7.528 8.700 1.00 96.69 93 GLU A CA 1
ATOM 703 C C . GLU A 1 93 ? -8.299 7.069 9.521 1.00 96.69 93 GLU A C 1
ATOM 705 O O . GLU A 1 93 ? -8.257 7.095 10.751 1.00 96.69 93 GLU A O 1
ATOM 710 N N . LYS A 1 94 ? -9.344 6.581 8.847 1.00 95.75 94 LYS A N 1
ATOM 711 C CA . LYS A 1 94 ? -10.527 6.013 9.493 1.00 95.75 94 LYS A CA 1
ATOM 712 C C . LYS A 1 94 ? -10.157 4.852 10.416 1.00 95.75 94 LYS A C 1
ATOM 714 O O . LYS A 1 94 ? -10.513 4.872 11.589 1.00 95.75 94 LYS A O 1
ATOM 719 N N . ARG A 1 95 ? -9.414 3.860 9.914 1.00 93.12 95 ARG A N 1
ATOM 720 C CA . ARG A 1 95 ? -9.044 2.678 10.711 1.00 93.12 95 ARG A CA 1
ATOM 721 C C . ARG A 1 95 ? -8.089 3.022 11.854 1.00 93.12 95 ARG A C 1
ATOM 723 O O . ARG A 1 95 ? -8.175 2.411 12.914 1.00 93.12 95 ARG A O 1
ATOM 730 N N . ALA A 1 96 ? -7.209 4.003 11.665 1.00 91.44 96 ALA A N 1
ATOM 731 C CA . ALA A 1 96 ? -6.342 4.487 12.734 1.00 91.44 96 ALA A CA 1
ATO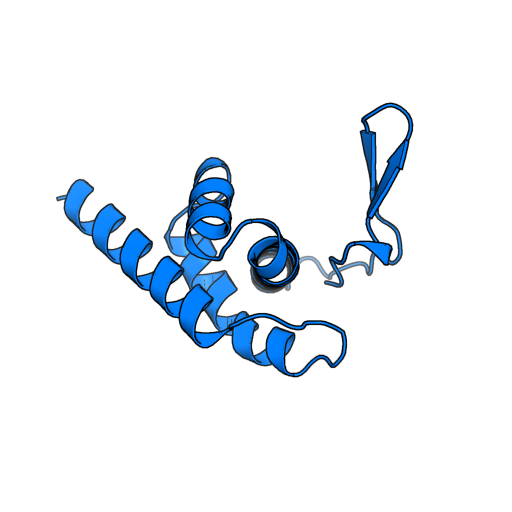M 732 C C . ALA A 1 96 ? -7.133 5.197 13.846 1.00 91.44 96 ALA A C 1
ATOM 734 O O . ALA A 1 96 ? -6.852 4.987 15.024 1.00 91.44 96 ALA A O 1
ATOM 735 N N . ALA A 1 97 ? -8.148 5.991 13.491 1.00 90.69 97 ALA A N 1
ATOM 736 C CA . ALA A 1 97 ? -9.048 6.599 14.468 1.00 90.69 97 ALA A CA 1
ATOM 737 C C . ALA A 1 97 ? -9.845 5.536 15.246 1.00 90.69 97 ALA A C 1
ATOM 739 O O . ALA A 1 97 ? -9.920 5.612 16.471 1.00 90.69 97 ALA A O 1
ATOM 740 N N . ASP A 1 98 ? -10.367 4.518 14.556 1.00 87.88 98 ASP A N 1
ATOM 741 C CA . ASP A 1 98 ? -11.092 3.405 15.182 1.00 87.88 98 ASP A CA 1
ATOM 742 C C . ASP A 1 98 ? -10.201 2.610 16.156 1.00 87.88 98 ASP A C 1
ATOM 744 O O . ASP A 1 98 ? -10.652 2.233 17.236 1.00 87.88 98 ASP A O 1
ATOM 748 N N . ALA A 1 99 ? -8.929 2.382 15.805 1.00 79.62 99 ALA A N 1
ATOM 749 C CA . ALA A 1 99 ? -7.969 1.687 16.663 1.00 79.62 99 ALA A CA 1
ATOM 750 C C . ALA A 1 99 ? -7.652 2.472 17.947 1.00 79.62 99 ALA A C 1
ATOM 752 O O . ALA A 1 99 ? -7.550 1.879 19.019 1.00 79.62 99 ALA A O 1
ATOM 753 N N . ASN A 1 100 ? -7.546 3.802 17.857 1.00 73.50 100 ASN A N 1
ATOM 754 C CA . ASN A 1 100 ? -7.318 4.654 19.026 1.00 73.50 100 ASN A CA 1
ATOM 755 C C . ASN A 1 100 ? -8.525 4.658 19.977 1.00 73.50 100 ASN A C 1
ATOM 757 O O . ASN A 1 100 ? -8.341 4.621 21.185 1.00 73.50 100 ASN A O 1
ATOM 761 N N . LEU A 1 101 ? -9.754 4.629 19.447 1.00 71.44 101 LEU A N 1
ATOM 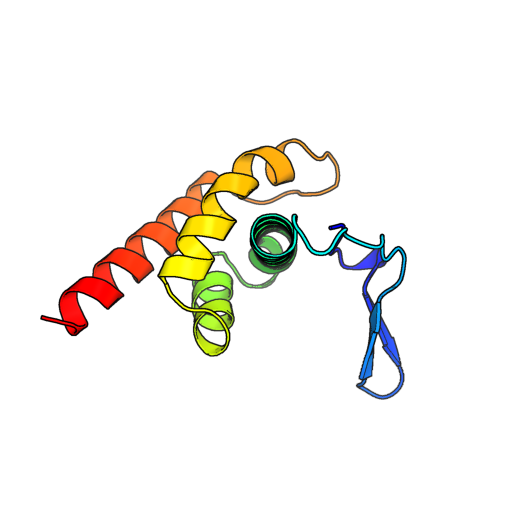762 C CA . LEU A 1 101 ? -10.979 4.565 20.259 1.00 71.44 101 LEU A CA 1
ATOM 763 C C . LEU A 1 101 ? -11.154 3.241 21.021 1.00 71.44 101 LEU A C 1
ATOM 765 O O . LEU A 1 101 ? -11.954 3.182 21.947 1.00 71.44 101 LEU A O 1
ATOM 769 N N . GLN A 1 102 ? -10.463 2.172 20.617 1.00 62.03 102 GLN A N 1
ATOM 770 C CA . GLN A 1 102 ? -10.500 0.869 21.295 1.00 62.03 102 GLN A CA 1
ATOM 771 C C . GLN A 1 102 ? -9.417 0.715 22.373 1.00 62.03 102 GLN A C 1
ATOM 773 O O . GLN A 1 102 ? -9.450 -0.261 23.122 1.00 62.03 102 GLN A O 1
ATOM 778 N N . ALA A 1 103 ? -8.446 1.629 22.420 1.00 60.41 103 ALA A N 1
ATOM 779 C CA . ALA A 1 103 ? -7.336 1.606 23.371 1.00 60.41 103 ALA A CA 1
ATOM 780 C C . ALA A 1 103 ? -7.609 2.415 24.658 1.00 60.41 103 ALA A C 1
ATOM 782 O O . ALA A 1 103 ? -6.842 2.277 25.614 1.00 60.41 103 ALA A O 1
ATOM 783 N N . ASP A 1 104 ? -8.686 3.210 24.673 1.00 47.62 104 ASP A N 1
ATOM 784 C CA . ASP A 1 104 ? -9.193 4.012 25.801 1.00 47.62 104 ASP A CA 1
ATOM 785 C C . ASP A 1 104 ? -10.340 3.299 26.549 1.00 47.62 104 ASP A C 1
ATOM 787 O O . ASP A 1 104 ? -10.438 3.473 27.789 1.00 47.62 104 ASP A O 1
#

Radius of gyration: 14.03 Å; chains: 1; bounding box: 32×34×40 Å

Foldseek 3Di:
DADAPVQWDADPNDTDGPPDDDDDPVCVLLVQLCVLLLQLLRCCVPPHLLVSLVVVVVPDPLVSPVSNLVCNVVNVVDPPGDGDSVRNSVSSVVVSVVVVVVVD